Protein AF-A0A5J4RYQ1-F1 (afdb_monomer)

Radius of gyration: 23.21 Å; Cα contacts (8 Å, |Δi|>4): 43; chains: 1; bounding box: 58×38×50 Å

Foldseek 3Di:
DDDDPVDDDDDDDPPDDDDFFWDWDQDPVRDIDTDGPPDPDPDDDDDDDDPDDPVNDPDPCPRVVVVVCVQCDDPVGGNVRSVD

Solvent-accessible surface area (backbone atoms only — not comparable to full-atom values): 6032 Å² total; per-residue (Å²): 134,89,78,66,87,84,61,79,78,80,89,75,76,86,86,75,83,88,79,80,72,63,50,78,46,71,45,98,88,69,50,76,46,76,45,69,87,81,74,92,58,97,69,83,88,86,86,86,87,73,96,64,43,80,89,66,42,94,51,88,62,44,40,61,50,55,62,62,46,67,59,64,38,58,100,88,42,51,32,68,74,70,74,111

Organism: NCBI:txid433724

pLDDT: mean 89.44, std 8.98, range [51.44, 98.19]

InterPro domains:
  IPR011249 Metalloenzyme, LuxS/M16 peptidase-like [SSF63411] (8-83)

Secondary structure (DSSP, 8-state):
----TTSPPP---------PPPEEEE-TTS-EEEE---SS-S--------S-SGGG-SSTTHHHHHHHHTTSB-SS-BHHHHH-

Nearest PDB structures (foldseek):
  8yt8-assembly1_B  TM=3.324E-01  e=7.837E+00  Mus musculus
  8dy7-assembly1_G  TM=2.140E-01  e=8.973E+00  Streptomyces venezuelae

Sequence (84 aa):
MDVNRTQSPPVQTLDNIDIRLPLRTILPNGVSLDSINQGEQEVVRFDMFFEGGHWHQTQKLQAVFTNRMLREGSHKYNSAEIAE

Mean predicted aligned error: 8.87 Å

Structure (mmCIF, N/CA/C/O backbone):
data_AF-A0A5J4RYQ1-F1
#
_entry.id   AF-A0A5J4RYQ1-F1
#
loop_
_atom_site.group_PDB
_atom_site.id
_atom_site.type_symbol
_atom_site.label_atom_id
_atom_site.label_alt_id
_atom_site.label_comp_id
_atom_site.label_asym_id
_atom_site.label_entity_id
_atom_site.label_seq_id
_atom_site.pdbx_PDB_ins_code
_atom_site.Cartn_x
_atom_site.Cartn_y
_atom_site.Cartn_z
_atom_site.occupancy
_atom_site.B_iso_or_equiv
_atom_site.auth_seq_id
_atom_site.auth_comp_id
_atom_site.auth_asym_id
_atom_site.auth_atom_id
_atom_site.pdbx_PDB_model_num
ATOM 1 N N . MET A 1 1 ? 40.249 10.652 -30.722 1.00 51.44 1 MET A N 1
ATOM 2 C CA . MET A 1 1 ? 39.341 11.615 -31.374 1.00 51.44 1 MET A CA 1
ATOM 3 C C . MET A 1 1 ? 38.958 12.624 -30.312 1.00 51.44 1 MET A C 1
ATOM 5 O O . MET A 1 1 ? 38.304 12.233 -29.354 1.00 51.44 1 MET A O 1
ATOM 9 N N . ASP A 1 2 ? 39.456 13.854 -30.416 1.00 70.56 2 ASP A N 1
ATOM 10 C CA . ASP A 1 2 ? 39.176 14.907 -29.437 1.00 70.56 2 ASP A CA 1
ATOM 11 C C . ASP A 1 2 ? 37.739 15.407 -29.590 1.00 70.56 2 ASP A C 1
ATOM 13 O O . ASP A 1 2 ? 37.320 15.828 -30.668 1.00 70.56 2 ASP A O 1
ATOM 17 N N . VAL A 1 3 ? 36.972 15.332 -28.504 1.00 78.00 3 VAL A N 1
ATOM 18 C CA . VAL A 1 3 ? 35.594 15.825 -28.453 1.00 78.00 3 VAL A CA 1
ATOM 19 C C . VAL A 1 3 ? 35.633 17.347 -28.334 1.00 78.00 3 VAL A C 1
ATOM 21 O O . VAL A 1 3 ? 36.159 17.893 -27.363 1.00 78.00 3 VAL A O 1
ATOM 24 N N . ASN A 1 4 ? 35.060 18.045 -29.315 1.00 80.25 4 ASN A N 1
ATOM 25 C CA . ASN A 1 4 ? 34.957 19.501 -29.302 1.00 80.25 4 ASN A CA 1
ATOM 26 C C . ASN A 1 4 ? 33.929 19.953 -28.251 1.00 80.25 4 ASN A C 1
ATOM 28 O O . ASN A 1 4 ? 32.722 19.848 -28.456 1.00 80.25 4 ASN A O 1
ATOM 32 N N . ARG A 1 5 ? 34.418 20.482 -27.124 1.00 79.31 5 ARG A N 1
ATOM 33 C CA . ARG A 1 5 ? 33.598 20.903 -25.973 1.00 79.31 5 ARG A CA 1
ATOM 34 C C . ARG A 1 5 ? 32.828 22.213 -26.188 1.00 79.31 5 ARG A C 1
ATOM 36 O O . ARG A 1 5 ? 32.094 22.624 -25.295 1.00 79.31 5 ARG A O 1
ATOM 43 N N . THR A 1 6 ? 33.001 22.875 -27.332 1.00 86.38 6 THR A N 1
ATOM 44 C CA . THR A 1 6 ? 32.319 24.134 -27.679 1.00 86.38 6 THR A CA 1
ATOM 45 C C . THR A 1 6 ? 31.056 23.898 -28.509 1.00 86.38 6 THR A C 1
ATOM 47 O O . THR A 1 6 ? 30.190 24.768 -28.576 1.00 86.38 6 THR A O 1
ATOM 50 N N . GLN A 1 7 ? 30.914 22.725 -29.129 1.00 84.44 7 GLN A N 1
ATOM 51 C CA . GLN A 1 7 ? 29.729 22.383 -29.907 1.00 84.44 7 GLN A CA 1
ATOM 52 C C . GLN A 1 7 ? 28.702 21.688 -29.007 1.00 84.44 7 GLN A C 1
ATOM 54 O O . GLN A 1 7 ? 28.992 20.652 -28.411 1.00 84.44 7 GLN A O 1
ATOM 59 N N . SER A 1 8 ? 27.497 22.257 -28.897 1.00 82.50 8 SER A N 1
ATOM 60 C CA . SER A 1 8 ? 26.403 21.576 -28.194 1.00 82.50 8 SER A CA 1
ATOM 61 C C . SER A 1 8 ? 25.985 20.317 -28.959 1.00 82.50 8 SER A C 1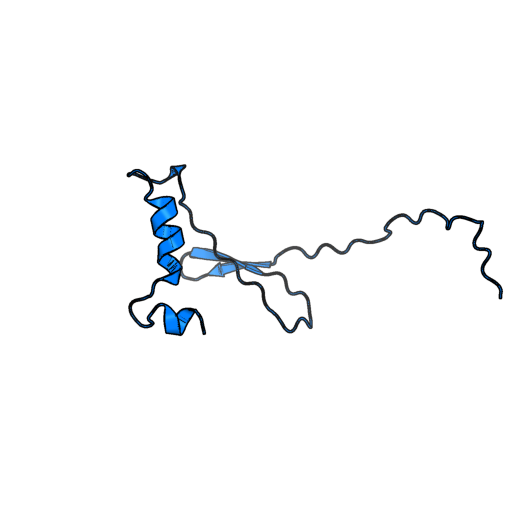
ATOM 63 O O . SER A 1 8 ? 25.916 20.359 -30.192 1.00 82.50 8 SER A O 1
ATOM 65 N N . PRO A 1 9 ? 25.693 19.208 -28.258 1.00 83.69 9 PRO A N 1
ATOM 66 C CA . PRO A 1 9 ? 25.190 18.007 -28.901 1.00 83.69 9 PRO A CA 1
ATOM 67 C C . PRO A 1 9 ? 23.826 18.277 -29.562 1.00 83.69 9 PRO A C 1
ATOM 69 O O . PRO A 1 9 ? 23.055 19.109 -29.072 1.00 83.69 9 PRO A O 1
ATOM 72 N N . PRO A 1 10 ? 23.512 17.587 -30.671 1.00 83.81 10 PRO A N 1
ATOM 73 C CA . PRO A 1 10 ? 22.204 17.688 -31.302 1.00 83.81 10 PRO A CA 1
ATOM 74 C C . PRO A 1 10 ? 21.109 17.197 -30.347 1.00 83.81 10 PRO A C 1
ATOM 76 O O . PRO A 1 10 ? 21.291 16.210 -29.632 1.00 83.81 10 PRO A O 1
ATOM 79 N N . VAL A 1 11 ? 19.961 17.880 -30.348 1.00 81.62 11 VAL A N 1
ATOM 80 C CA . VAL A 1 11 ? 18.784 17.469 -29.572 1.00 81.62 11 VAL A CA 1
ATOM 81 C C . VAL A 1 11 ? 18.262 16.155 -30.152 1.00 81.62 11 VAL A C 1
ATOM 83 O O . VAL A 1 11 ? 17.802 16.125 -31.291 1.00 81.62 11 VAL A O 1
ATOM 86 N N . GLN A 1 12 ? 18.340 15.074 -29.377 1.00 78.31 12 GLN A N 1
ATOM 87 C CA . GLN A 1 12 ? 17.691 13.808 -29.711 1.00 78.31 12 GLN A CA 1
ATOM 88 C C . GLN A 1 12 ? 16.276 13.805 -29.138 1.00 78.31 12 GLN A C 1
ATOM 90 O O . GLN A 1 12 ? 16.076 14.066 -27.950 1.00 78.31 12 GLN A O 1
ATOM 95 N N . THR A 1 13 ? 15.289 13.515 -29.982 1.00 75.06 13 THR A N 1
ATOM 96 C CA . THR A 1 13 ? 13.952 13.153 -29.519 1.00 75.06 13 THR A CA 1
ATOM 97 C C . THR A 1 13 ? 14.014 11.784 -28.849 1.00 75.06 13 THR A C 1
ATOM 99 O O . THR A 1 13 ? 14.765 10.911 -29.272 1.00 75.06 13 THR A O 1
ATOM 102 N N . LEU A 1 14 ? 13.265 11.598 -27.761 1.00 75.94 14 LEU A N 1
ATOM 103 C CA . LEU A 1 14 ? 13.111 10.282 -27.142 1.00 75.94 14 LEU A CA 1
ATOM 104 C C . LEU A 1 14 ? 12.385 9.373 -28.138 1.00 75.94 14 LEU A C 1
ATOM 106 O O . LEU A 1 14 ? 11.177 9.503 -28.315 1.00 75.94 14 LEU A O 1
ATOM 110 N N . ASP A 1 15 ? 13.128 8.488 -28.799 1.00 71.50 15 ASP A N 1
ATOM 111 C CA . ASP A 1 15 ? 12.596 7.718 -29.926 1.00 71.50 15 ASP A CA 1
ATOM 112 C C . ASP A 1 15 ? 11.682 6.562 -29.495 1.00 71.50 15 ASP A C 1
ATOM 114 O O . ASP A 1 15 ? 10.841 6.153 -30.285 1.00 71.50 15 ASP A O 1
ATOM 118 N N . ASN A 1 16 ? 11.788 6.058 -28.254 1.00 69.12 16 ASN A N 1
ATOM 119 C CA . ASN A 1 16 ? 10.886 5.036 -27.705 1.00 69.12 16 ASN A CA 1
ATOM 120 C C . ASN A 1 16 ? 10.858 5.059 -26.166 1.00 69.12 16 ASN A C 1
ATOM 122 O O . ASN A 1 16 ? 11.796 4.599 -25.515 1.00 69.12 16 ASN A O 1
ATOM 126 N N . ILE A 1 17 ? 9.765 5.550 -25.577 1.00 70.38 17 ILE A N 1
ATOM 127 C CA . ILE A 1 17 ? 9.454 5.321 -24.159 1.00 70.38 17 ILE A CA 1
ATOM 128 C C . ILE A 1 17 ? 8.529 4.101 -24.094 1.00 70.38 17 ILE A C 1
ATOM 130 O O . ILE A 1 17 ? 7.358 4.199 -24.456 1.00 70.38 17 ILE A O 1
ATOM 134 N N . ASP A 1 18 ? 9.043 2.958 -23.640 1.00 75.00 18 ASP A N 1
ATOM 135 C CA . ASP A 1 18 ? 8.228 1.762 -23.395 1.00 75.00 18 ASP A CA 1
ATOM 136 C C . ASP A 1 18 ? 7.518 1.885 -22.037 1.00 75.00 18 ASP A C 1
ATOM 138 O O . ASP A 1 18 ? 8.085 1.602 -20.979 1.00 75.00 18 ASP A O 1
ATOM 142 N N . ILE A 1 19 ? 6.279 2.384 -22.057 1.00 79.62 19 ILE A N 1
ATOM 143 C CA . ILE A 1 19 ? 5.428 2.452 -20.866 1.00 79.62 19 ILE A CA 1
ATOM 144 C C . ILE A 1 19 ? 4.706 1.114 -20.720 1.00 79.62 19 ILE A C 1
ATOM 146 O O . ILE A 1 19 ? 3.723 0.843 -21.413 1.00 79.62 19 ILE A O 1
ATOM 150 N N . ARG A 1 20 ? 5.152 0.295 -19.764 1.00 80.81 20 ARG A N 1
ATOM 151 C CA . ARG A 1 20 ? 4.464 -0.954 -19.428 1.00 80.81 20 ARG A CA 1
ATOM 152 C C . ARG A 1 20 ? 3.123 -0.667 -18.763 1.00 80.81 20 ARG A C 1
ATOM 154 O O . ARG A 1 20 ? 3.061 -0.047 -17.701 1.00 80.81 20 ARG A O 1
ATOM 161 N N . LEU A 1 21 ? 2.052 -1.150 -19.383 1.00 88.19 21 LEU A N 1
ATOM 162 C CA . LEU A 1 21 ? 0.710 -1.089 -18.814 1.00 88.19 21 LEU A CA 1
ATOM 163 C C . LEU A 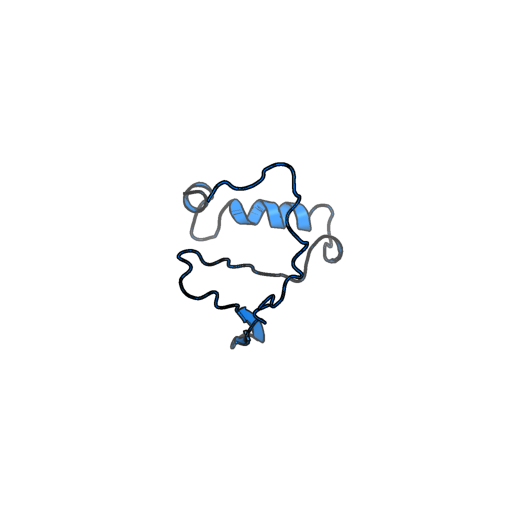1 21 ? 0.532 -2.158 -17.722 1.00 88.19 21 LEU A C 1
ATOM 165 O O . LEU A 1 21 ? 1.105 -3.246 -17.832 1.00 88.19 21 LEU A O 1
ATOM 169 N N . PRO A 1 22 ? -0.267 -1.879 -16.679 1.00 92.81 22 PRO A N 1
ATOM 170 C CA . PRO A 1 22 ? -0.560 -2.859 -15.644 1.00 92.81 22 PRO A CA 1
ATOM 171 C C . PRO A 1 22 ? -1.435 -4.000 -16.173 1.00 92.81 22 PRO A C 1
ATOM 173 O O . PRO A 1 22 ? -2.391 -3.784 -16.919 1.00 92.81 22 PRO A O 1
ATOM 176 N N . LEU A 1 23 ? -1.147 -5.216 -15.715 1.00 94.81 23 LEU A N 1
ATOM 177 C CA . LEU A 1 23 ? -2.053 -6.352 -15.803 1.00 94.81 23 LEU A CA 1
ATOM 178 C C . LEU A 1 23 ? -3.060 -6.275 -14.652 1.00 94.81 23 LEU A C 1
ATOM 180 O O . LEU A 1 23 ? -2.662 -6.270 -13.486 1.00 94.81 23 LEU A O 1
ATOM 184 N N . ARG A 1 24 ? -4.353 -6.259 -14.983 1.00 96.12 24 ARG A N 1
ATOM 185 C CA . ARG A 1 24 ? -5.446 -6.231 -14.008 1.00 96.12 24 ARG A CA 1
ATOM 186 C C . ARG A 1 24 ? -6.041 -7.619 -13.790 1.00 96.12 24 ARG A C 1
ATOM 188 O O . ARG A 1 24 ? -6.488 -8.252 -14.743 1.00 96.12 24 ARG A O 1
ATOM 195 N N . THR A 1 25 ? -6.149 -8.024 -12.530 1.00 97.06 25 THR A N 1
ATOM 196 C CA . THR A 1 25 ? -6.810 -9.264 -12.096 1.00 97.06 25 THR A CA 1
ATOM 197 C C . THR A 1 25 ? -7.817 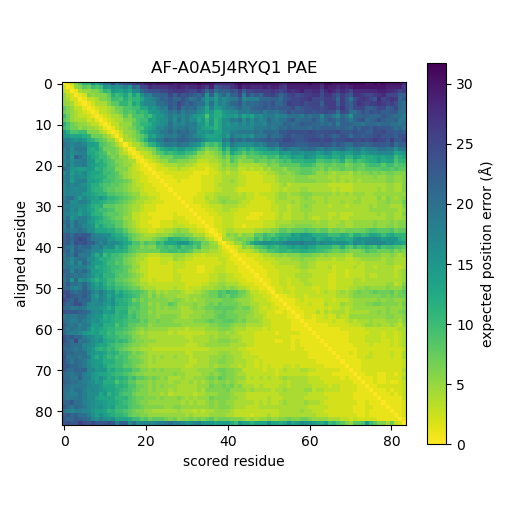-8.962 -10.989 1.00 97.06 25 THR A C 1
ATOM 199 O O . THR A 1 25 ? -7.571 -8.102 -10.149 1.00 97.06 25 THR A O 1
ATOM 202 N N . ILE A 1 26 ? -8.947 -9.671 -10.957 1.00 97.88 26 ILE A N 1
ATOM 203 C CA . ILE A 1 26 ? -9.914 -9.594 -9.852 1.00 97.88 26 ILE A CA 1
ATOM 204 C C . ILE A 1 26 ? -9.677 -10.773 -8.909 1.00 97.88 26 ILE A C 1
ATOM 206 O O . ILE A 1 26 ? -9.725 -11.929 -9.328 1.00 97.88 26 ILE A O 1
ATOM 210 N N . LEU A 1 27 ? -9.396 -10.481 -7.642 1.00 96.75 27 LEU A N 1
ATOM 211 C CA . LEU A 1 27 ? -9.213 -11.487 -6.599 1.00 96.75 27 LEU A CA 1
ATOM 212 C C . LEU A 1 27 ? -10.559 -12.147 -6.233 1.00 96.75 27 LEU A C 1
ATOM 214 O O . LEU A 1 27 ? -11.613 -11.548 -6.456 1.00 96.75 27 LEU A O 1
ATOM 218 N N . PRO A 1 28 ? -10.570 -13.344 -5.611 1.00 98.19 28 PRO A N 1
ATOM 219 C CA . PRO A 1 28 ? -11.814 -14.044 -5.263 1.00 98.19 28 PRO A CA 1
ATOM 220 C C . PRO A 1 28 ? -12.768 -13.257 -4.351 1.00 98.19 28 PRO A C 1
ATOM 222 O O . PRO A 1 28 ? -13.966 -13.518 -4.340 1.00 98.19 28 PRO A O 1
ATOM 225 N N . ASN A 1 29 ? -12.247 -12.291 -3.591 1.00 96.44 29 ASN A N 1
ATOM 226 C CA . ASN A 1 29 ? -13.026 -11.394 -2.736 1.00 96.44 29 ASN A CA 1
ATOM 227 C C . ASN A 1 29 ? -13.523 -10.123 -3.460 1.00 96.44 29 ASN A C 1
ATOM 229 O O . ASN A 1 29 ? -14.067 -9.235 -2.811 1.00 96.44 29 ASN A O 1
ATOM 233 N N . GLY A 1 30 ? -13.319 -10.012 -4.775 1.00 96.62 30 GLY A N 1
ATOM 234 C CA . GLY A 1 30 ? -13.759 -8.884 -5.599 1.00 96.62 30 GLY A CA 1
ATOM 235 C C . GLY A 1 30 ? -12.787 -7.703 -5.672 1.00 96.62 30 GLY A C 1
ATOM 236 O O . GLY A 1 30 ? -13.047 -6.761 -6.415 1.00 96.62 30 GLY A O 1
ATOM 237 N N . VAL A 1 31 ? -11.661 -7.735 -4.952 1.00 96.56 31 VAL A N 1
ATOM 238 C CA . VAL A 1 31 ? -10.659 -6.656 -4.993 1.00 96.56 31 VAL A CA 1
ATOM 239 C C . VAL A 1 31 ? -9.860 -6.720 -6.297 1.00 96.56 31 VAL A C 1
ATOM 241 O O . VAL A 1 31 ? -9.391 -7.788 -6.691 1.00 96.56 31 VAL A O 1
ATOM 244 N N . SER A 1 32 ? -9.672 -5.579 -6.963 1.00 96.50 32 SER A N 1
ATOM 245 C CA . SER A 1 32 ? -8.807 -5.478 -8.142 1.00 96.50 32 SER A CA 1
ATOM 246 C C . SER A 1 32 ? -7.332 -5.398 -7.749 1.00 96.50 32 SER A C 1
ATOM 248 O O . SER A 1 32 ? -6.955 -4.569 -6.923 1.00 96.50 32 SER A O 1
ATOM 250 N N . LEU A 1 33 ? -6.500 -6.205 -8.398 1.00 96.44 33 LEU A N 1
ATOM 251 C CA . LEU A 1 33 ? -5.046 -6.175 -8.313 1.00 96.44 33 LEU A CA 1
ATOM 252 C C . LEU A 1 33 ? -4.476 -5.723 -9.660 1.00 96.44 33 LEU A C 1
ATOM 254 O O . LEU A 1 33 ? -4.663 -6.407 -10.666 1.00 96.44 33 LEU A O 1
ATOM 258 N N . ASP A 1 34 ? -3.762 -4.600 -9.656 1.00 95.69 34 ASP A N 1
ATOM 259 C CA . ASP A 1 34 ? -2.992 -4.107 -10.798 1.00 95.69 34 ASP A CA 1
ATOM 260 C C . ASP A 1 34 ? -1.507 -4.425 -10.588 1.00 95.69 34 ASP A C 1
ATOM 262 O O . ASP A 1 34 ? -0.923 -4.048 -9.573 1.00 95.69 34 ASP A O 1
ATOM 266 N N . SER A 1 35 ? -0.888 -5.128 -11.538 1.00 94.06 35 SER A N 1
ATOM 267 C CA . SER A 1 35 ? 0.513 -5.553 -11.457 1.00 94.06 35 SER A CA 1
ATOM 268 C C . SER A 1 35 ? 1.312 -5.080 -12.667 1.00 94.06 35 SER A C 1
ATOM 270 O O . SER A 1 35 ? 0.902 -5.283 -13.807 1.00 94.06 35 SER A O 1
ATOM 272 N N . ILE A 1 36 ? 2.477 -4.479 -12.424 1.00 92.44 36 ILE A N 1
ATOM 273 C CA . ILE A 1 36 ? 3.453 -4.126 -13.460 1.00 92.44 36 ILE A CA 1
ATOM 274 C C . ILE A 1 36 ? 4.709 -4.948 -13.197 1.00 92.44 36 ILE A C 1
ATOM 276 O O . ILE A 1 36 ? 5.404 -4.734 -12.205 1.00 92.44 36 ILE A O 1
ATOM 280 N N . ASN A 1 37 ? 5.005 -5.894 -14.086 1.00 87.25 37 ASN A N 1
ATOM 281 C CA . ASN A 1 37 ? 6.229 -6.679 -14.002 1.00 87.25 37 ASN A CA 1
ATOM 282 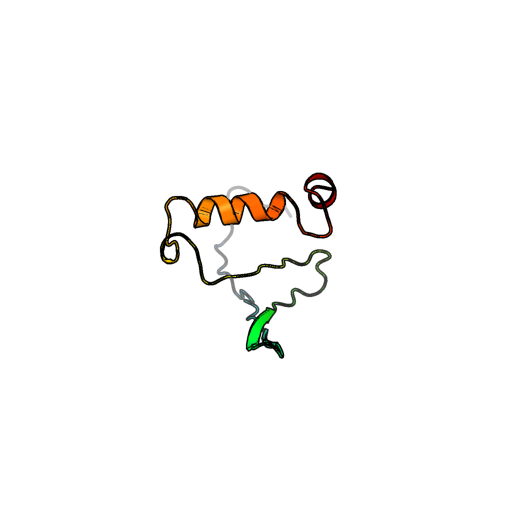C C . ASN A 1 37 ? 7.379 -5.907 -14.669 1.00 87.25 37 ASN A C 1
ATOM 284 O O . ASN A 1 37 ? 7.397 -5.755 -15.893 1.00 87.25 37 ASN A O 1
ATOM 288 N N . GLN A 1 38 ? 8.329 -5.432 -13.861 1.00 81.88 38 GLN A N 1
ATOM 289 C CA . GLN A 1 38 ? 9.513 -4.688 -14.313 1.00 81.88 38 GLN A CA 1
ATOM 290 C C . GLN A 1 38 ? 10.734 -5.581 -14.598 1.00 81.88 38 GLN A C 1
ATOM 292 O O . GLN A 1 38 ? 11.837 -5.079 -14.783 1.00 81.88 38 GLN A O 1
ATOM 297 N N . GLY A 1 39 ? 10.552 -6.901 -14.698 1.00 81.69 39 GLY A N 1
ATOM 298 C CA . GLY A 1 39 ? 11.644 -7.840 -14.945 1.00 81.69 39 GLY A CA 1
ATOM 299 C C . GLY A 1 39 ? 12.470 -8.096 -13.684 1.00 81.69 39 GLY A C 1
ATOM 300 O O . GLY A 1 39 ? 11.921 -8.478 -12.655 1.00 81.69 39 GLY A O 1
ATOM 301 N N . GLU A 1 40 ? 13.786 -7.911 -13.771 1.00 79.75 40 GLU A N 1
ATOM 302 C CA . GLU A 1 40 ? 14.764 -8.335 -12.755 1.00 79.75 40 GLU A CA 1
ATOM 303 C C . GLU A 1 40 ? 15.010 -7.282 -11.667 1.00 79.75 40 GLU A C 1
ATOM 305 O O . GLU A 1 40 ? 16.145 -6.942 -11.340 1.00 79.75 40 GLU A O 1
ATOM 310 N N . GLN A 1 41 ? 13.943 -6.718 -11.110 1.00 83.19 41 GLN A N 1
ATOM 311 C CA . GLN A 1 41 ? 14.079 -5.764 -10.017 1.00 83.19 41 GLN A CA 1
ATOM 312 C C . GLN A 1 41 ? 14.028 -6.504 -8.677 1.00 83.19 41 GLN A C 1
ATOM 314 O O . GLN A 1 41 ? 13.063 -7.207 -8.391 1.00 83.19 41 GLN A O 1
ATOM 319 N N . GLU A 1 42 ? 15.055 -6.336 -7.842 1.00 88.38 42 GLU A N 1
ATOM 320 C CA . GLU A 1 42 ? 15.156 -7.010 -6.532 1.00 88.38 42 GLU A CA 1
ATOM 321 C C . GLU A 1 42 ? 14.121 -6.515 -5.506 1.00 88.38 42 GLU A C 1
ATOM 323 O O . GLU A 1 42 ? 13.921 -7.133 -4.461 1.00 88.38 42 GLU A O 1
ATOM 328 N N . VAL A 1 43 ? 13.454 -5.396 -5.797 1.00 90.56 43 VAL A N 1
ATOM 329 C CA . VAL A 1 43 ? 12.459 -4.769 -4.925 1.00 90.56 43 VAL A CA 1
ATOM 330 C C . VAL A 1 43 ? 11.094 -4.736 -5.594 1.00 90.56 43 VAL A C 1
ATOM 332 O O . VAL A 1 43 ? 10.960 -4.390 -6.768 1.00 90.56 43 VAL A O 1
ATOM 335 N N . VAL A 1 44 ? 10.059 -5.034 -4.811 1.00 91.06 44 VAL A N 1
ATOM 336 C CA . VAL A 1 44 ? 8.661 -4.916 -5.230 1.00 91.06 44 VAL A CA 1
ATOM 337 C C . VAL A 1 44 ? 8.028 -3.750 -4.489 1.00 91.06 44 VAL A C 1
ATOM 339 O O . VAL A 1 44 ? 8.079 -3.675 -3.262 1.00 91.06 44 VAL A O 1
ATOM 342 N N . ARG A 1 45 ? 7.392 -2.845 -5.234 1.00 93.00 45 ARG A N 1
ATOM 343 C CA . ARG A 1 45 ? 6.508 -1.836 -4.653 1.00 93.00 45 ARG A CA 1
ATOM 344 C C . ARG A 1 45 ? 5.103 -2.414 -4.545 1.00 93.00 45 ARG A C 1
ATOM 346 O O . ARG A 1 45 ? 4.528 -2.827 -5.549 1.00 93.00 45 ARG A O 1
ATOM 353 N N . PHE A 1 46 ? 4.556 -2.404 -3.337 1.00 93.56 46 PHE A N 1
ATOM 354 C CA . PHE A 1 46 ? 3.193 -2.833 -3.062 1.00 93.56 46 PHE A CA 1
ATOM 355 C C . PHE A 1 46 ? 2.402 -1.665 -2.478 1.00 93.56 46 PHE A C 1
ATOM 357 O O . PHE A 1 46 ? 2.699 -1.200 -1.379 1.00 93.56 46 PHE A O 1
ATOM 364 N N . ASP A 1 47 ? 1.399 -1.206 -3.223 1.00 95.44 47 ASP A N 1
ATOM 365 C CA . ASP A 1 47 ? 0.481 -0.156 -2.795 1.00 95.44 47 ASP A CA 1
ATOM 366 C C . ASP A 1 47 ? -0.921 -0.746 -2.623 1.00 95.44 47 AS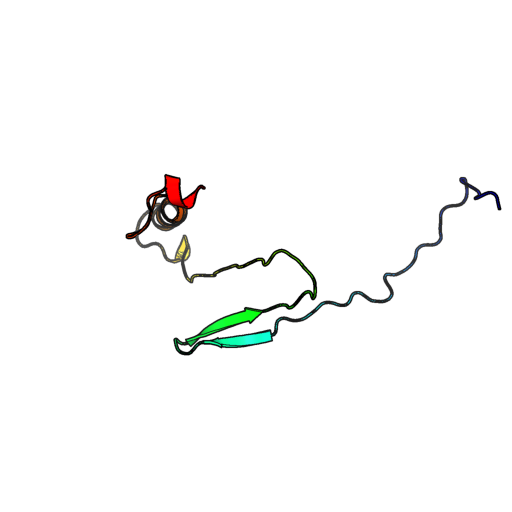P A C 1
ATOM 368 O O . ASP A 1 47 ? -1.372 -1.565 -3.424 1.00 95.44 47 ASP A O 1
ATOM 372 N N . MET A 1 48 ? -1.631 -0.298 -1.589 1.00 92.62 48 MET A N 1
ATOM 373 C CA . MET A 1 48 ? -3.003 -0.706 -1.314 1.00 92.62 48 MET A CA 1
ATOM 374 C C . MET A 1 48 ? -3.879 0.533 -1.173 1.00 92.62 48 MET A C 1
ATOM 376 O O . MET A 1 48 ? -3.593 1.427 -0.375 1.00 92.62 48 MET A O 1
ATOM 380 N N . PHE A 1 49 ? -4.947 0.578 -1.963 1.00 93.44 49 PHE A N 1
ATOM 381 C CA . PHE A 1 49 ? -5.873 1.699 -2.011 1.00 93.44 49 PHE A CA 1
ATOM 382 C C . PHE A 1 49 ? -7.167 1.323 -1.303 1.00 93.44 49 PHE A C 1
ATOM 384 O O . PHE A 1 49 ? -7.733 0.259 -1.545 1.00 93.44 49 PHE A O 1
ATOM 391 N N . PHE A 1 50 ? -7.639 2.221 -0.448 1.00 91.06 50 PHE A N 1
ATOM 392 C CA . PHE A 1 50 ? -8.903 2.075 0.256 1.00 91.06 50 PHE A CA 1
ATOM 393 C C . PHE A 1 50 ? -9.811 3.232 -0.118 1.00 91.06 50 PHE A C 1
ATOM 395 O O . PHE A 1 50 ? -9.374 4.386 -0.146 1.00 91.06 50 PHE A O 1
ATOM 402 N N . GLU A 1 51 ? -11.082 2.929 -0.357 1.00 90.94 51 GLU A N 1
ATOM 403 C CA . GLU A 1 51 ? -12.101 3.964 -0.368 1.00 90.94 51 GLU A CA 1
ATOM 404 C C . GLU A 1 51 ? -12.250 4.509 1.058 1.00 90.94 51 GLU A C 1
ATOM 406 O O . GLU A 1 51 ? -12.586 3.784 1.995 1.00 90.94 51 GLU A O 1
ATOM 411 N N . GLY A 1 52 ? -11.924 5.783 1.242 1.00 91.00 52 GLY A N 1
ATOM 412 C CA . GLY A 1 52 ? -11.891 6.409 2.551 1.00 91.00 52 GLY A CA 1
ATOM 413 C C . GLY A 1 52 ? -11.313 7.817 2.490 1.00 91.00 52 GLY A C 1
ATOM 414 O O . GLY A 1 52 ? -11.252 8.456 1.441 1.00 91.00 52 GLY A O 1
ATOM 415 N N . GLY A 1 53 ? -10.836 8.301 3.634 1.00 92.38 53 GLY A N 1
ATOM 416 C CA . GLY A 1 53 ? -10.246 9.631 3.746 1.00 92.38 53 GLY A CA 1
ATOM 417 C C . GLY A 1 53 ? -11.230 10.678 4.262 1.00 92.38 53 GLY A C 1
ATOM 418 O O . GLY A 1 53 ? -12.270 10.364 4.836 1.00 92.38 53 GLY A O 1
ATOM 419 N N . HIS A 1 54 ? -10.871 11.952 4.101 1.00 93.25 54 HIS A N 1
ATOM 420 C CA . HIS A 1 54 ? -11.605 13.072 4.699 1.00 93.25 54 HIS A CA 1
ATOM 421 C C . HIS A 1 54 ? -13.058 13.180 4.232 1.00 93.25 54 HIS A C 1
ATOM 423 O O . HIS A 1 54 ? -13.889 13.674 4.985 1.00 93.25 54 HIS A O 1
ATOM 429 N N . TRP A 1 55 ? -13.359 12.750 3.005 1.00 93.50 55 TRP A N 1
ATOM 430 C CA . TRP A 1 55 ? -14.710 12.818 2.441 1.00 93.50 55 TRP A CA 1
ATOM 431 C C . TRP A 1 55 ? -15.620 11.711 2.986 1.00 93.50 55 TRP A C 1
ATOM 433 O O . TRP A 1 55 ? -16.834 11.872 3.001 1.00 93.50 55 TRP A O 1
ATOM 443 N N . HIS A 1 56 ? -15.028 10.632 3.500 1.00 93.44 56 HIS A N 1
ATOM 444 C CA . HIS A 1 56 ? -15.727 9.483 4.077 1.00 93.44 56 HIS A CA 1
ATOM 445 C C . HIS A 1 56 ? -15.738 9.495 5.611 1.00 93.44 56 HIS A C 1
ATOM 447 O O . HIS A 1 56 ? -16.223 8.550 6.229 1.00 93.44 56 HIS A O 1
ATOM 453 N N . GLN A 1 57 ? -15.195 10.536 6.253 1.00 95.38 57 GLN A N 1
ATOM 454 C CA . GLN A 1 57 ? -15.176 10.619 7.713 1.00 95.38 57 GLN A CA 1
ATOM 455 C C . GLN A 1 57 ? -16.544 11.046 8.260 1.00 95.38 57 GLN A C 1
ATOM 457 O O . GLN A 1 57 ? -17.155 11.996 7.773 1.00 95.38 57 GLN A O 1
ATOM 462 N N . THR A 1 58 ? -16.994 10.396 9.330 1.00 96.44 58 THR A N 1
ATOM 463 C CA . THR A 1 58 ? -18.200 10.806 10.072 1.00 96.44 58 THR A CA 1
ATOM 464 C C . THR A 1 58 ? -17.861 11.703 11.259 1.00 96.44 58 THR A C 1
ATOM 466 O O . THR A 1 58 ? -18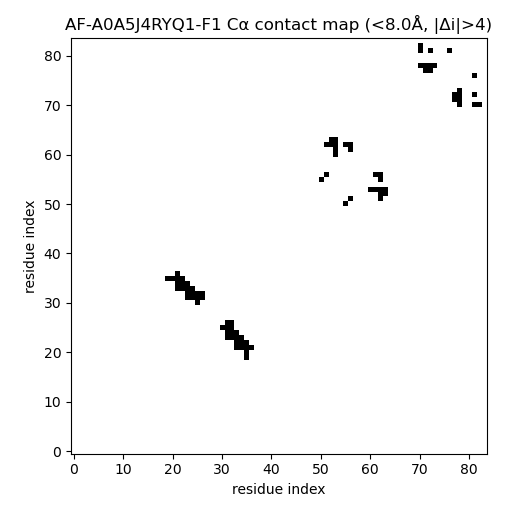.722 12.407 11.783 1.00 96.44 58 THR A O 1
ATOM 469 N N . GLN A 1 59 ? -16.593 11.698 11.679 1.00 96.69 59 GLN A N 1
ATOM 470 C CA . GLN A 1 59 ? -16.080 12.454 12.816 1.00 96.69 59 GLN A CA 1
ATOM 471 C C . GLN A 1 59 ? -14.806 13.205 12.436 1.00 96.69 59 GLN A C 1
ATOM 473 O O . GLN A 1 59 ? -14.029 12.763 11.588 1.00 96.69 59 GLN A O 1
ATOM 478 N N . LYS A 1 60 ? -14.565 14.343 13.096 1.00 95.94 60 LYS A N 1
ATOM 479 C CA . LYS A 1 60 ? -13.346 15.132 12.888 1.00 95.94 60 LYS A CA 1
ATOM 480 C C . LYS A 1 60 ? -12.110 14.283 13.183 1.00 95.94 60 LYS A C 1
ATOM 482 O O . LYS A 1 60 ? -12.061 13.595 14.197 1.00 95.94 60 LYS A O 1
ATOM 487 N N . LEU A 1 61 ? -11.100 14.406 12.322 1.00 96.19 61 LEU A N 1
ATOM 488 C CA . LEU A 1 61 ? -9.786 13.765 12.448 1.00 96.19 61 LEU A CA 1
ATOM 489 C C . LEU A 1 61 ? -9.791 12.235 12.318 1.00 96.19 61 LEU A C 1
ATOM 491 O O . LEU A 1 61 ? -8.715 11.646 12.373 1.00 96.19 61 LEU A O 1
ATOM 495 N N . GLN A 1 62 ? -10.942 11.592 12.089 1.00 96.12 62 GLN A N 1
ATOM 496 C CA . GLN A 1 62 ? -11.037 10.134 11.976 1.00 96.12 62 GLN A CA 1
ATOM 497 C C . GLN A 1 62 ? -10.084 9.605 10.900 1.00 96.12 62 GLN A C 1
ATOM 499 O O . GLN A 1 62 ? -9.235 8.779 11.199 1.00 96.12 62 GLN A O 1
ATOM 504 N N . ALA A 1 63 ? -10.144 10.139 9.6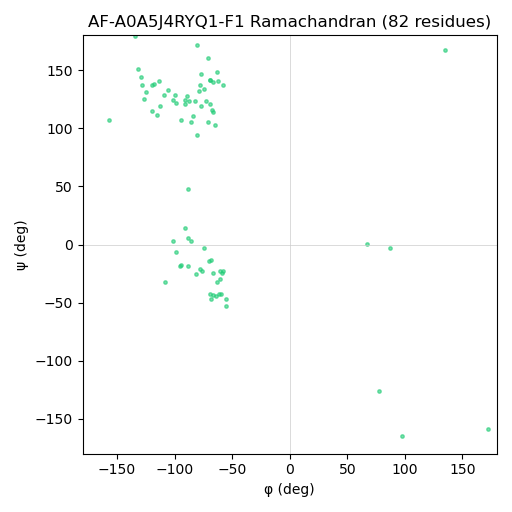78 1.00 95.81 63 ALA A N 1
ATOM 505 C CA . ALA A 1 63 ? -9.296 9.676 8.579 1.00 95.81 63 ALA A CA 1
ATOM 506 C C . ALA A 1 63 ? -7.792 9.827 8.874 1.00 95.81 63 ALA A C 1
ATOM 508 O O . ALA A 1 63 ? -7.004 8.921 8.601 1.00 95.81 63 ALA A O 1
ATOM 509 N N . VAL A 1 64 ? -7.395 10.963 9.456 1.00 95.75 64 VAL A N 1
ATOM 510 C CA . VAL A 1 64 ? -5.991 11.256 9.778 1.00 95.75 64 VAL A CA 1
ATOM 511 C C . VAL A 1 64 ? -5.485 10.339 10.884 1.00 95.75 64 VAL A C 1
ATOM 513 O O . VAL A 1 64 ? -4.407 9.762 10.748 1.00 95.75 64 VAL A O 1
ATOM 516 N N . PHE A 1 65 ? -6.251 10.184 11.967 1.00 96.25 65 PHE A N 1
ATOM 517 C CA . PHE A 1 65 ? -5.865 9.298 13.059 1.00 96.25 65 PHE A CA 1
ATOM 518 C C . PHE A 1 65 ? -5.873 7.838 12.626 1.00 96.25 65 PHE A C 1
ATOM 520 O O . PHE A 1 65 ? -4.904 7.148 12.905 1.00 96.25 65 PHE A O 1
ATOM 527 N N . THR A 1 66 ? -6.883 7.378 11.884 1.00 94.69 66 THR A N 1
ATOM 528 C CA . THR A 1 66 ? -6.904 6.013 11.345 1.00 94.69 66 THR A CA 1
ATOM 529 C C . THR A 1 66 ? -5.647 5.728 10.526 1.00 94.69 66 THR A C 1
ATOM 531 O O . THR A 1 66 ? -5.012 4.709 10.762 1.00 94.69 66 THR A O 1
ATOM 534 N N . ASN A 1 67 ? -5.237 6.634 9.630 1.00 93.62 67 ASN A N 1
ATOM 535 C CA . ASN A 1 67 ? -4.028 6.445 8.825 1.00 93.62 67 ASN A CA 1
ATOM 536 C C . ASN A 1 67 ? -2.750 6.397 9.682 1.00 93.62 67 ASN A C 1
ATOM 538 O O . ASN A 1 67 ? -1.922 5.510 9.488 1.00 93.62 67 ASN A O 1
ATOM 542 N N . ARG A 1 68 ? -2.616 7.301 10.665 1.00 94.06 68 ARG A N 1
ATOM 543 C CA . ARG A 1 68 ? -1.472 7.304 11.594 1.00 94.06 68 ARG A CA 1
ATOM 544 C C . ARG A 1 68 ? -1.398 6.016 12.415 1.00 94.06 68 ARG A C 1
ATOM 546 O O . ARG A 1 68 ? -0.323 5.447 12.545 1.00 94.06 68 ARG A O 1
ATOM 553 N N . MET A 1 69 ? -2.539 5.531 12.898 1.00 95.19 69 MET A N 1
ATOM 554 C CA . MET A 1 69 ? -2.614 4.352 13.763 1.00 95.19 69 MET A CA 1
ATOM 555 C C . MET A 1 69 ? -2.297 3.030 13.049 1.00 95.19 69 MET A C 1
ATOM 557 O O . MET A 1 69 ? -2.035 2.046 13.731 1.00 95.19 69 MET A O 1
ATOM 561 N N . LEU A 1 70 ? -2.259 2.979 11.708 1.00 92.69 70 LEU A N 1
ATOM 562 C CA . LEU A 1 70 ? -1.935 1.748 10.962 1.00 92.69 70 LEU A CA 1
ATOM 563 C C . LEU A 1 70 ? -0.553 1.169 11.302 1.00 92.69 70 LEU A C 1
ATOM 565 O O . LEU A 1 70 ? -0.329 -0.023 11.111 1.00 92.69 70 LEU A O 1
ATOM 569 N N . ARG A 1 71 ? 0.373 2.006 11.779 1.00 92.81 71 ARG A N 1
ATOM 570 C CA . ARG A 1 71 ? 1.739 1.604 12.154 1.00 92.81 71 ARG A CA 1
ATOM 571 C C . ARG A 1 71 ? 1.914 1.392 13.657 1.00 92.81 71 ARG A C 1
ATOM 573 O O . ARG A 1 71 ? 2.961 0.924 14.084 1.00 92.81 71 ARG A O 1
ATOM 580 N N . GLU A 1 72 ? 0.895 1.701 14.452 1.00 96.19 72 GLU A N 1
ATOM 581 C CA . GLU A 1 72 ? 0.980 1.684 15.917 1.00 96.19 72 GLU A CA 1
ATOM 582 C C . GLU A 1 72 ? 0.712 0.296 16.522 1.00 96.19 72 GLU A C 1
ATOM 584 O O . GLU A 1 72 ? 0.707 0.127 17.739 1.00 96.19 72 GLU A O 1
ATOM 589 N N . GLY A 1 73 ? 0.508 -0.714 15.677 1.00 96.00 73 GLY A N 1
ATOM 590 C CA . GLY A 1 73 ? 0.312 -2.097 16.086 1.00 96.00 73 GLY A CA 1
ATOM 591 C C . GLY A 1 73 ? -0.841 -2.770 15.355 1.00 96.00 73 GLY A C 1
ATOM 592 O O . GLY A 1 73 ? -1.670 -2.150 14.691 1.00 96.00 73 GLY A O 1
ATOM 593 N N . SER A 1 74 ? -0.896 -4.083 15.504 1.00 96.00 74 SER A N 1
ATOM 594 C CA . SER A 1 74 ? -1.972 -4.950 15.044 1.00 96.00 74 SER A CA 1
ATOM 595 C C . SER A 1 74 ? -2.335 -5.930 16.158 1.00 96.00 74 SER A C 1
ATOM 597 O O . SER A 1 74 ? -1.713 -5.956 17.216 1.00 96.00 74 SER A O 1
ATOM 599 N N . HIS A 1 75 ? -3.315 -6.799 15.917 1.00 97.06 75 HIS A N 1
ATOM 600 C CA . HIS A 1 75 ? -3.640 -7.865 16.867 1.00 97.06 75 HIS A CA 1
ATOM 601 C C . HIS A 1 75 ? -2.482 -8.840 17.131 1.00 97.06 75 HIS A C 1
ATOM 603 O O . HIS A 1 75 ? -2.494 -9.515 18.156 1.00 97.06 75 HIS A O 1
ATOM 609 N N . LYS A 1 76 ? -1.522 -8.949 16.203 1.00 97.06 76 LYS A N 1
ATOM 610 C CA . LYS A 1 76 ? -0.430 -9.929 16.271 1.00 97.06 76 LYS A CA 1
ATOM 611 C C . LYS A 1 76 ? 0.933 -9.310 16.579 1.0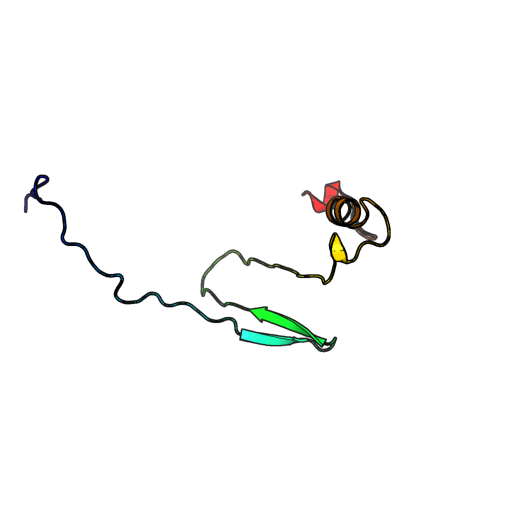0 97.06 76 LYS A C 1
ATOM 613 O O . LYS A 1 76 ? 1.742 -9.977 17.208 1.00 97.06 76 LYS A O 1
ATOM 618 N N . TYR A 1 77 ? 1.167 -8.079 16.132 1.00 97.19 77 TYR A N 1
ATOM 619 C CA . TYR A 1 77 ? 2.462 -7.404 16.222 1.00 97.19 77 TYR A CA 1
ATOM 620 C C . TYR A 1 77 ? 2.311 -6.032 16.865 1.00 97.19 77 TYR A C 1
ATOM 622 O O . TYR A 1 77 ? 1.380 -5.297 16.524 1.00 97.19 77 TYR A O 1
ATOM 630 N N . ASN A 1 78 ? 3.223 -5.677 17.763 1.00 96.69 78 ASN A N 1
ATOM 631 C CA . ASN A 1 78 ? 3.306 -4.334 18.330 1.00 96.69 78 ASN A CA 1
ATOM 632 C C . ASN A 1 78 ? 4.023 -3.359 17.370 1.00 96.69 78 ASN A C 1
ATOM 634 O O . ASN A 1 78 ? 4.559 -3.760 16.339 1.00 96.69 78 ASN A O 1
ATOM 638 N N . SER A 1 79 ? 4.017 -2.063 17.691 1.00 96.56 79 SER A N 1
ATOM 639 C CA . SER A 1 79 ? 4.615 -1.028 16.835 1.00 96.56 79 SER A CA 1
ATOM 640 C C . SER A 1 79 ? 6.127 -1.170 16.645 1.00 96.56 79 SER A C 1
ATOM 642 O O . SER A 1 79 ? 6.624 -0.849 15.569 1.00 96.56 79 SER A O 1
ATOM 644 N N . ALA A 1 80 ? 6.859 -1.675 17.645 1.00 96.50 80 ALA A N 1
ATOM 645 C CA . ALA A 1 80 ? 8.298 -1.904 17.532 1.00 96.50 80 ALA A CA 1
ATOM 646 C C . ALA A 1 80 ? 8.605 -3.052 1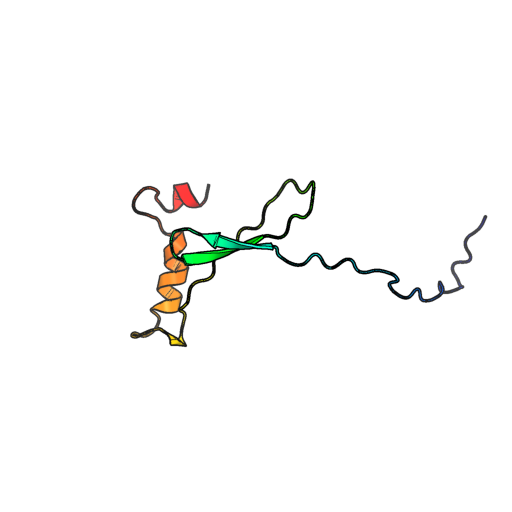6.558 1.00 96.50 80 ALA A C 1
ATOM 648 O O . ALA A 1 80 ? 9.465 -2.896 15.702 1.00 96.50 80 ALA A O 1
ATOM 649 N N . GLU A 1 81 ? 7.841 -4.147 16.618 1.00 96.81 81 GLU A N 1
ATOM 650 C CA . GLU A 1 81 ? 7.972 -5.292 15.699 1.00 96.81 81 GLU A CA 1
ATOM 651 C C . GLU A 1 81 ? 7.596 -4.948 14.247 1.00 96.81 81 GLU A C 1
ATOM 653 O O . GLU A 1 81 ? 8.034 -5.622 13.325 1.00 96.81 81 GLU A O 1
ATOM 658 N N . ILE A 1 82 ? 6.757 -3.929 14.028 1.00 93.62 82 ILE A N 1
ATOM 659 C CA . ILE A 1 82 ? 6.391 -3.446 12.683 1.00 93.62 82 ILE A CA 1
ATOM 660 C C . ILE A 1 82 ? 7.460 -2.498 12.109 1.00 93.62 82 ILE A C 1
ATOM 662 O O . ILE A 1 82 ? 7.529 -2.314 10.893 1.00 93.62 82 ILE A O 1
ATOM 666 N N . ALA A 1 83 ? 8.238 -1.840 12.970 1.00 92.44 83 ALA A N 1
ATOM 667 C CA . ALA A 1 83 ? 9.247 -0.861 12.571 1.00 92.44 83 ALA A CA 1
ATOM 668 C C . ALA A 1 83 ? 10.627 -1.477 12.275 1.00 92.44 83 ALA A C 1
ATOM 670 O O . ALA A 1 83 ? 11.444 -0.802 11.645 1.00 92.44 83 ALA A O 1
ATOM 671 N N . GLU A 1 84 ? 10.874 -2.700 12.751 1.00 71.44 84 GLU A N 1
ATOM 672 C CA . GLU A 1 84 ? 12.071 -3.512 12.482 1.00 71.44 84 GLU A CA 1
ATOM 673 C C . GLU A 1 84 ? 12.004 -4.191 11.104 1.00 71.44 84 GLU A C 1
ATOM 675 O O . GLU A 1 84 ? 13.030 -4.138 10.386 1.00 71.44 84 GLU A O 1
#